Protein AF-B9XR35-F1 (afdb_monomer_lite)

Structure (mmCIF, N/CA/C/O backbone):
data_AF-B9XR35-F1
#
_entry.id   AF-B9XR35-F1
#
loop_
_atom_site.group_PDB
_atom_site.id
_atom_site.type_symbol
_atom_site.label_atom_id
_atom_site.label_alt_id
_atom_site.label_comp_id
_atom_site.label_asym_id
_atom_site.label_entity_id
_atom_site.label_seq_id
_atom_site.pdbx_PDB_ins_code
_atom_site.Cartn_x
_atom_site.Cartn_y
_atom_site.Cartn_z
_atom_site.occupancy
_atom_site.B_iso_or_equiv
_atom_site.auth_seq_id
_atom_site.auth_comp_id
_atom_site.auth_asym_id
_atom_site.auth_atom_id
_atom_site.pdbx_PDB_model_num
ATOM 1 N N . MET A 1 1 ? 17.683 10.731 -8.449 1.00 52.19 1 MET A N 1
ATOM 2 C CA . MET A 1 1 ? 16.313 10.184 -8.496 1.00 52.19 1 MET A CA 1
ATOM 3 C C . MET A 1 1 ? 15.384 11.290 -8.060 1.00 52.19 1 MET A C 1
ATOM 5 O O . MET A 1 1 ? 15.558 11.823 -6.970 1.00 52.19 1 MET A O 1
ATOM 9 N N . ASP A 1 2 ? 14.508 11.707 -8.961 1.00 62.09 2 ASP A N 1
ATOM 10 C CA . ASP A 1 2 ? 13.691 12.904 -8.831 1.00 62.09 2 ASP A CA 1
ATOM 11 C C . ASP A 1 2 ? 12.552 12.694 -7.827 1.00 62.09 2 ASP A C 1
ATOM 13 O O . ASP A 1 2 ? 11.807 11.719 -7.896 1.00 62.09 2 ASP A O 1
ATOM 17 N N . ALA A 1 3 ? 12.362 13.645 -6.908 1.00 64.75 3 ALA A N 1
ATOM 18 C CA . ALA A 1 3 ? 11.305 13.593 -5.888 1.00 64.75 3 ALA A CA 1
ATOM 19 C C . ALA A 1 3 ? 9.882 13.452 -6.475 1.00 64.75 3 ALA A C 1
ATOM 21 O O . ALA A 1 3 ? 8.951 13.023 -5.792 1.00 64.75 3 ALA A O 1
ATOM 22 N N . LYS A 1 4 ? 9.707 13.804 -7.756 1.00 66.81 4 LYS A N 1
ATOM 23 C CA . LYS A 1 4 ? 8.450 13.640 -8.496 1.00 66.81 4 LYS A CA 1
ATOM 24 C C . LYS A 1 4 ? 8.122 12.171 -8.775 1.00 66.81 4 LYS A C 1
ATOM 26 O O . LYS A 1 4 ? 6.947 11.814 -8.724 1.00 66.81 4 LYS A O 1
ATOM 31 N N . ASP A 1 5 ? 9.121 11.337 -9.051 1.00 78.06 5 ASP A N 1
ATOM 32 C CA . ASP A 1 5 ? 8.915 9.908 -9.307 1.00 78.06 5 ASP A CA 1
ATOM 33 C C . ASP A 1 5 ? 8.615 9.154 -8.011 1.00 78.06 5 ASP A C 1
ATOM 35 O O . ASP A 1 5 ? 7.737 8.294 -7.988 1.00 78.06 5 ASP A O 1
ATOM 39 N N . ASP A 1 6 ? 9.252 9.548 -6.907 1.00 82.88 6 ASP A N 1
ATOM 40 C CA . ASP A 1 6 ? 8.979 8.982 -5.583 1.00 82.88 6 ASP A CA 1
ATOM 41 C C . ASP A 1 6 ? 7.546 9.272 -5.127 1.00 82.88 6 ASP A C 1
ATOM 43 O O . ASP A 1 6 ? 6.856 8.358 -4.680 1.00 82.88 6 ASP A O 1
ATOM 47 N N . LYS A 1 7 ? 7.051 10.501 -5.327 1.00 86.31 7 LYS A N 1
ATOM 48 C CA . LYS A 1 7 ? 5.659 10.841 -5.001 1.00 86.31 7 LYS A CA 1
ATOM 49 C C . LYS A 1 7 ? 4.655 10.036 -5.834 1.00 86.31 7 LYS A C 1
ATOM 51 O O . LYS A 1 7 ? 3.705 9.494 -5.282 1.00 86.31 7 LYS A O 1
ATOM 56 N N . LYS A 1 8 ? 4.897 9.883 -7.141 1.00 87.06 8 LYS A N 1
ATOM 57 C CA . LYS A 1 8 ? 4.053 9.031 -7.998 1.00 87.06 8 LYS A CA 1
ATOM 58 C C . LYS A 1 8 ? 4.057 7.572 -7.534 1.00 87.06 8 LYS A C 1
ATOM 60 O O . LYS A 1 8 ? 3.008 6.939 -7.515 1.00 87.06 8 LYS A O 1
ATOM 65 N N . MET A 1 9 ? 5.218 7.032 -7.159 1.00 88.69 9 MET A N 1
ATOM 66 C CA . MET A 1 9 ? 5.321 5.660 -6.651 1.00 88.69 9 MET A CA 1
ATOM 67 C C . MET A 1 9 ? 4.629 5.487 -5.292 1.00 88.69 9 MET A C 1
ATOM 69 O O . MET A 1 9 ? 4.017 4.446 -5.061 1.00 88.69 9 MET A O 1
ATOM 73 N N . GLU A 1 10 ? 4.691 6.492 -4.414 1.00 91.06 10 GLU A N 1
ATOM 74 C CA . GLU A 1 10 ? 3.927 6.520 -3.162 1.00 91.06 10 GLU A CA 1
ATOM 75 C C . GLU A 1 10 ? 2.422 6.441 -3.426 1.00 91.06 10 GLU A C 1
ATOM 77 O O . GLU A 1 10 ? 1.765 5.558 -2.877 1.00 91.06 10 GLU A O 1
ATOM 82 N N . ASP A 1 11 ? 1.897 7.300 -4.305 1.00 89.75 11 ASP A N 1
ATOM 83 C CA . ASP A 1 11 ? 0.475 7.312 -4.666 1.00 89.75 11 ASP A CA 1
ATOM 84 C C . ASP A 1 11 ? 0.034 5.969 -5.273 1.00 89.75 11 ASP A C 1
ATOM 86 O O . ASP A 1 11 ? -0.999 5.422 -4.886 1.00 89.75 11 ASP A O 1
ATOM 90 N N . LEU A 1 12 ? 0.846 5.379 -6.159 1.00 90.75 12 LEU A N 1
ATOM 91 C CA . LEU A 1 12 ? 0.572 4.059 -6.738 1.00 90.75 12 LEU A CA 1
ATOM 92 C C . LEU A 1 12 ? 0.508 2.959 -5.670 1.00 90.75 12 LEU A C 1
ATOM 94 O O . LEU A 1 12 ? -0.400 2.129 -5.696 1.00 90.75 12 LEU A O 1
ATOM 98 N N . ILE A 1 13 ? 1.454 2.942 -4.729 1.00 91.56 13 ILE A N 1
ATOM 99 C CA . ILE A 1 13 ? 1.498 1.945 -3.650 1.00 91.56 13 ILE A CA 1
ATOM 100 C C . ILE A 1 13 ? 0.308 2.111 -2.701 1.00 91.56 13 ILE A C 1
ATOM 102 O O . ILE A 1 13 ? -0.333 1.121 -2.343 1.00 91.56 13 ILE A O 1
ATOM 106 N N . LEU A 1 14 ? -0.010 3.346 -2.315 1.00 91.69 14 LEU A N 1
ATOM 107 C CA . LEU A 1 14 ? -1.137 3.646 -1.436 1.00 91.69 14 LEU A CA 1
ATOM 108 C C . LEU A 1 14 ? -2.469 3.273 -2.092 1.00 91.69 14 LEU A C 1
ATOM 110 O O . LEU A 1 14 ? -3.276 2.581 -1.472 1.00 91.69 14 LEU A O 1
ATOM 114 N N . HIS A 1 15 ? -2.669 3.642 -3.360 1.00 90.31 15 HIS A N 1
ATOM 115 C CA . HIS A 1 15 ? -3.873 3.293 -4.111 1.00 90.31 15 HIS A CA 1
ATOM 116 C C . HIS A 1 15 ? -4.008 1.775 -4.298 1.00 90.31 15 HIS A C 1
ATOM 118 O O . HIS A 1 15 ? -5.100 1.224 -4.148 1.00 90.31 15 HIS A O 1
ATOM 124 N N . GLN A 1 16 ? -2.897 1.078 -4.560 1.00 91.44 16 GLN A N 1
ATOM 125 C CA . GLN A 1 16 ? -2.888 -0.379 -4.680 1.00 91.44 16 GLN A CA 1
ATOM 126 C C . GLN A 1 16 ? -3.235 -1.077 -3.360 1.00 91.44 16 GLN A C 1
ATOM 128 O O . GLN A 1 16 ? -3.911 -2.100 -3.375 1.00 91.44 16 GLN A O 1
ATOM 133 N N . LEU A 1 17 ? -2.807 -0.541 -2.213 1.00 92.06 17 LEU A N 1
ATOM 134 C CA . LEU A 1 17 ? -3.217 -1.059 -0.904 1.00 92.06 17 LEU A CA 1
ATOM 135 C C . LEU A 1 17 ? -4.672 -0.714 -0.590 1.00 92.06 17 LEU A C 1
ATOM 137 O O . LEU A 1 17 ? -5.385 -1.549 -0.042 1.00 92.06 17 LEU A O 1
ATOM 141 N N . TYR A 1 18 ? -5.124 0.487 -0.949 1.00 92.00 18 TYR A N 1
ATOM 142 C CA . TYR A 1 18 ? -6.492 0.942 -0.710 1.00 92.00 18 TYR A CA 1
ATOM 143 C C . TYR A 1 18 ? -7.531 0.117 -1.482 1.00 92.00 18 TYR A C 1
ATOM 145 O O . TYR A 1 18 ? -8.619 -0.127 -0.962 1.00 92.00 18 TYR A O 1
ATOM 153 N N . SER A 1 19 ? -7.189 -0.353 -2.687 1.00 89.44 19 SER A N 1
ATOM 154 C CA . SER A 1 19 ? -8.052 -1.214 -3.504 1.00 89.44 19 SER A CA 1
ATOM 155 C C . SER A 1 19 ? -8.123 -2.669 -3.016 1.00 89.44 19 SER A C 1
ATOM 157 O O . SER A 1 19 ? -9.008 -3.411 -3.443 1.00 89.44 19 SER A O 1
ATOM 159 N N . GLN A 1 20 ? -7.227 -3.092 -2.115 1.00 89.38 20 GLN A N 1
ATOM 160 C CA . GLN A 1 20 ? -7.208 -4.458 -1.590 1.00 89.38 20 GLN A CA 1
ATOM 161 C C . GLN A 1 20 ? -8.234 -4.645 -0.458 1.00 89.38 20 GLN A C 1
ATOM 163 O O . GLN A 1 20 ? -8.401 -3.764 0.396 1.00 89.38 20 GLN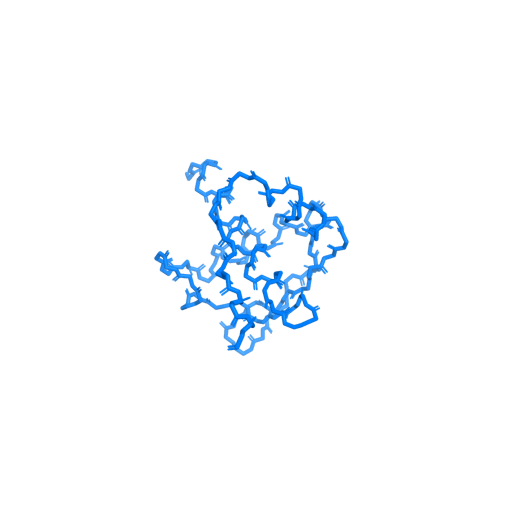 A O 1
ATOM 168 N N . PRO A 1 21 ? -8.887 -5.818 -0.372 1.00 87.44 21 PRO A N 1
ATOM 169 C CA . PRO A 1 21 ? -9.749 -6.142 0.758 1.00 87.44 21 PRO A CA 1
ATOM 170 C C . PRO A 1 21 ? -8.947 -6.107 2.067 1.00 87.44 21 PRO A C 1
ATOM 172 O O . PRO A 1 21 ? -7.853 -6.655 2.168 1.00 87.44 21 PRO A O 1
ATOM 175 N N . GLY A 1 22 ? -9.478 -5.421 3.081 1.00 89.19 22 GLY A N 1
ATOM 176 C CA . GLY A 1 22 ? -8.770 -5.218 4.352 1.00 89.19 22 GLY A CA 1
ATOM 177 C C . GLY A 1 22 ? -7.615 -4.210 4.288 1.00 89.19 22 GLY A C 1
ATOM 178 O O . GLY A 1 22 ? -6.908 -4.047 5.282 1.00 89.19 22 GLY A O 1
ATOM 179 N N . ARG A 1 23 ? -7.445 -3.515 3.153 1.00 92.12 23 ARG A N 1
ATOM 180 C CA . ARG A 1 23 ? -6.441 -2.466 2.927 1.00 92.12 23 ARG A CA 1
ATOM 181 C C . ARG A 1 23 ? -5.009 -2.932 3.201 1.00 92.12 23 ARG A C 1
ATOM 183 O O . ARG A 1 23 ? -4.175 -2.187 3.717 1.00 92.12 23 ARG A O 1
ATOM 190 N N . GLN A 1 24 ? -4.742 -4.199 2.912 1.00 93.81 24 GLN A N 1
ATOM 191 C CA . GLN A 1 24 ? -3.451 -4.840 3.107 1.00 93.81 24 GLN A CA 1
ATOM 192 C C . GLN A 1 24 ? -3.195 -5.849 1.995 1.00 93.81 24 GLN A C 1
ATOM 194 O O . GLN A 1 24 ? -4.137 -6.416 1.449 1.00 93.81 24 GLN A O 1
ATOM 199 N N . GLY A 1 25 ? -1.928 -6.098 1.683 1.00 93.94 25 GLY A N 1
ATOM 200 C CA . GLY A 1 25 ? -1.573 -7.036 0.626 1.00 93.94 25 GLY A CA 1
ATOM 201 C C . GLY A 1 25 ? -0.074 -7.158 0.407 1.00 93.94 25 GLY A C 1
ATOM 202 O O . GLY A 1 25 ? 0.714 -6.343 0.889 1.00 93.94 25 GLY A O 1
ATOM 203 N N . VAL A 1 26 ? 0.317 -8.202 -0.325 1.00 95.25 26 VAL A N 1
ATOM 204 C CA . VAL A 1 26 ? 1.696 -8.416 -0.782 1.00 95.25 26 VAL A CA 1
ATOM 205 C C . VAL A 1 26 ? 1.896 -7.676 -2.099 1.00 95.25 26 VAL A C 1
ATOM 207 O O . VAL A 1 26 ? 1.352 -8.081 -3.121 1.00 95.25 26 VAL A O 1
ATOM 210 N N . LEU A 1 27 ? 2.700 -6.615 -2.087 1.00 93.88 27 LEU A N 1
ATOM 211 C CA . LEU A 1 27 ? 3.027 -5.844 -3.283 1.00 93.88 27 LEU A CA 1
ATOM 212 C C . LEU A 1 27 ? 4.194 -6.479 -4.041 1.00 93.88 27 LEU A C 1
ATOM 214 O O . LEU A 1 27 ? 5.261 -6.728 -3.469 1.00 93.88 27 LEU A O 1
ATOM 218 N N . VAL A 1 28 ? 4.002 -6.701 -5.340 1.00 93.75 28 VAL A N 1
ATOM 219 C CA . VAL A 1 28 ? 5.020 -7.221 -6.265 1.00 93.75 28 VAL A CA 1
ATOM 220 C C . VAL A 1 28 ? 5.135 -6.323 -7.504 1.00 93.75 28 VAL A C 1
ATOM 222 O O . VAL A 1 28 ? 4.158 -5.666 -7.861 1.00 93.75 28 VAL A O 1
ATOM 225 N N . PRO A 1 29 ? 6.293 -6.300 -8.193 1.00 92.44 29 PRO A N 1
ATOM 226 C CA . PRO A 1 29 ? 6.53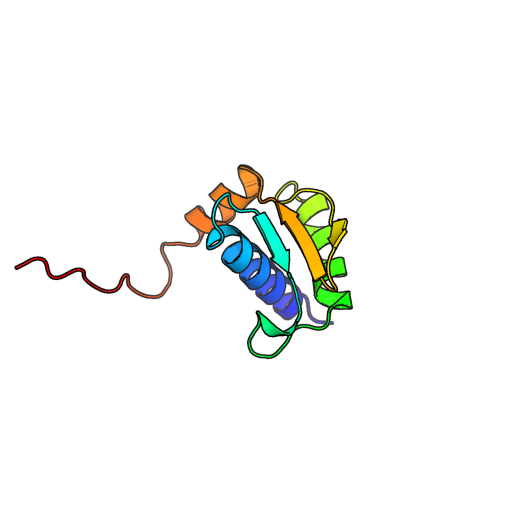0 -5.441 -9.358 1.00 92.44 29 PRO A CA 1
ATOM 227 C C . PRO A 1 29 ? 5.462 -5.492 -10.453 1.00 92.44 29 PRO A C 1
ATOM 229 O O . PRO A 1 29 ? 5.120 -4.458 -11.020 1.00 92.44 29 PRO A O 1
ATOM 232 N N . SER A 1 30 ? 4.914 -6.678 -10.730 1.00 90.31 30 SER A N 1
ATOM 233 C CA . SER A 1 30 ? 3.920 -6.900 -11.786 1.00 90.31 30 SER A CA 1
ATOM 234 C C . SER A 1 30 ? 2.553 -6.271 -11.508 1.00 90.31 30 SER A C 1
ATOM 236 O O . SER A 1 30 ? 1.723 -6.223 -12.408 1.00 90.31 30 SER A O 1
ATOM 238 N N . MET A 1 31 ? 2.309 -5.778 -10.289 1.00 88.25 31 MET A N 1
ATOM 239 C CA . MET A 1 31 ? 1.082 -5.047 -9.954 1.00 88.25 31 MET A CA 1
ATOM 240 C C . MET A 1 31 ? 1.073 -3.611 -10.495 1.00 88.25 31 MET A C 1
ATOM 242 O O . MET A 1 31 ? 0.038 -2.954 -10.443 1.00 88.25 31 MET A O 1
ATOM 246 N N . PHE A 1 32 ? 2.208 -3.115 -10.991 1.00 88.81 32 PHE A N 1
ATOM 247 C CA . PHE A 1 32 ? 2.374 -1.734 -11.429 1.00 88.81 32 PHE A CA 1
ATOM 248 C C . PHE A 1 32 ? 2.672 -1.673 -12.930 1.00 88.81 32 PHE A C 1
ATOM 250 O O . PHE A 1 32 ? 3.370 -2.534 -13.466 1.00 88.81 32 PHE A O 1
ATOM 257 N N . SER A 1 33 ? 2.153 -0.646 -13.608 1.00 83.88 33 SER A N 1
ATOM 258 C CA . SER A 1 33 ? 2.417 -0.383 -15.026 1.00 83.88 33 SER A CA 1
ATOM 259 C C . SER A 1 33 ? 2.891 1.066 -15.213 1.00 83.88 33 SER A C 1
ATOM 261 O O . SER A 1 33 ? 2.099 1.982 -14.976 1.00 83.88 33 SER A O 1
ATOM 263 N N . PRO A 1 34 ? 4.161 1.302 -15.605 1.00 82.75 34 PRO A N 1
ATOM 264 C CA . PRO A 1 34 ? 5.209 0.299 -15.833 1.00 82.75 34 PRO A CA 1
ATOM 265 C C . PRO A 1 34 ? 5.631 -0.430 -14.536 1.00 82.75 34 PRO A C 1
ATOM 267 O O . PRO A 1 34 ? 5.429 0.109 -13.443 1.00 82.75 34 PRO A O 1
ATOM 270 N N . PRO A 1 35 ? 6.228 -1.637 -14.632 1.00 85.56 35 PRO A N 1
ATOM 271 C CA . PRO A 1 35 ? 6.658 -2.394 -13.459 1.00 85.56 35 PRO A CA 1
ATOM 272 C C . PRO A 1 35 ? 7.628 -1.607 -12.574 1.00 85.56 35 PRO A C 1
ATOM 274 O O . PRO A 1 35 ? 8.657 -1.111 -13.036 1.00 85.56 35 PRO A O 1
ATOM 277 N N . ILE A 1 36 ? 7.324 -1.538 -11.278 1.00 87.75 36 ILE A N 1
ATOM 278 C CA . ILE A 1 36 ? 8.193 -0.907 -10.278 1.00 87.75 36 ILE A CA 1
ATOM 279 C C . ILE A 1 36 ? 9.143 -1.964 -9.717 1.00 87.75 36 ILE A C 1
ATOM 281 O O . ILE A 1 36 ? 8.708 -3.021 -9.265 1.00 87.75 36 ILE A O 1
ATOM 285 N N . MET A 1 37 ? 10.448 -1.680 -9.687 1.00 91.44 37 MET A N 1
ATOM 286 C CA . MET A 1 37 ? 11.431 -2.593 -9.092 1.00 91.44 37 MET A CA 1
ATOM 287 C C . MET A 1 37 ? 11.092 -2.924 -7.634 1.00 91.44 37 MET A C 1
ATOM 289 O O . MET A 1 37 ? 10.702 -2.061 -6.849 1.00 91.44 37 MET A O 1
ATOM 293 N N . LEU A 1 38 ? 11.328 -4.170 -7.230 1.00 92.12 38 LEU A N 1
ATOM 294 C CA . LEU A 1 38 ? 11.019 -4.636 -5.878 1.00 92.12 38 LEU A CA 1
ATOM 295 C C . LEU A 1 38 ? 11.770 -3.855 -4.779 1.00 92.12 38 LEU A C 1
ATOM 297 O O . LEU A 1 38 ? 11.236 -3.643 -3.689 1.00 92.12 38 LEU A O 1
ATOM 301 N N . SER A 1 39 ? 12.994 -3.407 -5.069 1.00 92.81 39 SER A N 1
ATOM 302 C CA . SER A 1 39 ? 13.783 -2.528 -4.197 1.00 92.81 39 SER A CA 1
ATOM 303 C C . SER A 1 39 ? 13.141 -1.150 -4.024 1.00 92.81 39 SER A C 1
ATOM 305 O O . SER A 1 39 ? 13.163 -0.599 -2.925 1.00 92.81 39 SER A O 1
ATOM 307 N N . ASN A 1 40 ? 12.511 -0.615 -5.074 1.00 92.31 40 ASN A N 1
ATOM 308 C CA . ASN A 1 40 ? 11.770 0.641 -4.999 1.00 92.31 40 ASN A CA 1
ATOM 309 C C . ASN A 1 40 ? 10.505 0.478 -4.158 1.00 92.31 40 ASN A C 1
ATOM 311 O O . ASN A 1 40 ? 10.251 1.324 -3.309 1.00 92.31 40 ASN A O 1
ATOM 315 N N . ILE A 1 41 ? 9.776 -0.634 -4.304 1.00 93.06 41 ILE A N 1
ATOM 316 C CA . ILE A 1 41 ? 8.618 -0.933 -3.444 1.00 93.06 41 ILE A CA 1
ATOM 317 C C . ILE A 1 41 ? 9.037 -0.926 -1.968 1.00 93.06 41 ILE A C 1
ATOM 319 O O . ILE A 1 41 ? 8.390 -0.270 -1.158 1.00 93.06 41 ILE A O 1
ATOM 323 N N . PHE A 1 42 ? 10.149 -1.584 -1.619 1.00 94.81 42 PHE A N 1
ATOM 324 C CA . PHE A 1 42 ? 10.675 -1.572 -0.249 1.00 94.81 42 PHE A CA 1
ATOM 325 C C . PHE A 1 42 ? 11.036 -0.162 0.233 1.00 94.81 42 PHE A C 1
ATOM 327 O O . PHE A 1 42 ? 10.616 0.256 1.311 1.00 94.81 42 PHE A O 1
ATOM 334 N N . A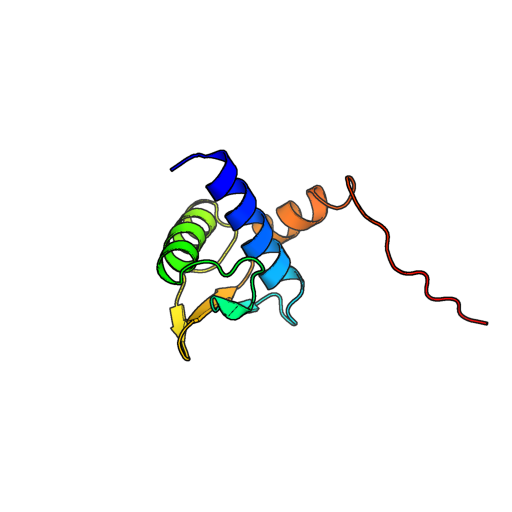RG A 1 43 ? 11.801 0.584 -0.573 1.00 94.81 43 ARG A N 1
ATOM 335 C CA . ARG A 1 43 ? 12.254 1.940 -0.236 1.00 94.81 43 ARG A CA 1
ATOM 336 C C . ARG A 1 43 ? 11.072 2.870 0.035 1.00 94.81 43 ARG A C 1
ATOM 338 O O . ARG A 1 43 ? 11.059 3.560 1.053 1.00 94.81 43 ARG A O 1
ATOM 345 N N . ILE A 1 44 ? 10.074 2.847 -0.844 1.00 93.81 44 ILE A N 1
ATOM 346 C CA . ILE A 1 44 ? 8.871 3.668 -0.710 1.00 93.81 44 ILE A CA 1
ATOM 347 C C . ILE A 1 44 ? 8.023 3.202 0.477 1.00 93.81 44 ILE A C 1
ATOM 349 O O . ILE A 1 44 ? 7.569 4.027 1.263 1.00 93.81 44 ILE A O 1
ATOM 353 N N . ALA A 1 45 ? 7.883 1.894 0.694 1.00 94.00 45 ALA A N 1
ATOM 354 C CA . ALA A 1 45 ? 7.187 1.361 1.861 1.00 94.00 45 ALA A CA 1
ATOM 355 C C . ALA A 1 45 ? 7.816 1.812 3.191 1.00 94.00 45 ALA A C 1
ATOM 357 O O . ALA A 1 45 ? 7.103 2.174 4.127 1.00 94.00 45 ALA A O 1
ATOM 358 N N . CYS A 1 46 ? 9.148 1.858 3.270 1.00 94.62 46 CYS A N 1
ATOM 359 C CA . CYS A 1 46 ? 9.853 2.421 4.421 1.00 94.62 46 CYS A CA 1
ATOM 360 C C . CYS A 1 46 ? 9.546 3.915 4.609 1.00 94.62 46 CYS A C 1
ATOM 362 O O . CYS A 1 46 ? 9.328 4.351 5.739 1.00 94.62 46 CYS A O 1
ATOM 364 N N . ALA A 1 47 ? 9.473 4.693 3.523 1.00 93.62 47 ALA A N 1
ATOM 365 C CA . ALA A 1 47 ? 9.094 6.104 3.586 1.00 93.62 47 ALA A CA 1
ATOM 366 C C . ALA A 1 47 ? 7.643 6.294 4.069 1.00 93.62 47 ALA A C 1
ATOM 368 O O . ALA A 1 47 ? 7.392 7.107 4.959 1.00 93.62 47 ALA A O 1
ATOM 369 N N . LEU A 1 48 ? 6.698 5.500 3.557 1.00 93.06 48 LEU A N 1
ATOM 370 C CA . LEU A 1 48 ? 5.290 5.515 3.971 1.00 93.06 48 LEU A CA 1
ATOM 371 C C . LEU A 1 48 ? 5.110 5.106 5.440 1.00 93.06 48 LEU A C 1
ATOM 373 O O . LEU A 1 48 ? 4.325 5.727 6.162 1.00 93.06 48 LEU A O 1
ATOM 377 N N . LYS A 1 49 ? 5.887 4.127 5.919 1.00 95.12 49 LYS A N 1
ATOM 378 C CA . LYS A 1 49 ? 5.938 3.765 7.341 1.00 95.12 49 LYS A CA 1
ATOM 379 C C . LYS A 1 49 ? 6.437 4.927 8.196 1.00 95.12 49 LYS A C 1
ATOM 381 O O . LYS A 1 49 ? 5.860 5.194 9.246 1.00 95.12 49 LYS A O 1
ATOM 386 N N . SER A 1 50 ? 7.485 5.632 7.767 1.00 93.62 50 SER A N 1
ATOM 387 C CA . SER A 1 50 ? 8.004 6.802 8.494 1.00 93.62 50 SER A CA 1
ATOM 388 C C . SER A 1 50 ? 6.996 7.954 8.558 1.00 93.62 50 SER A C 1
ATOM 390 O O . SER A 1 50 ? 7.009 8.710 9.522 1.00 93.62 50 SER A O 1
ATOM 392 N N . LYS A 1 51 ? 6.085 8.052 7.580 1.00 91.94 51 LYS A N 1
ATOM 393 C CA . LYS A 1 51 ? 4.948 8.991 7.579 1.00 91.94 51 LYS A CA 1
ATOM 394 C C . LYS A 1 51 ? 3.746 8.507 8.405 1.00 91.94 51 LYS A C 1
ATOM 396 O O . LYS A 1 51 ? 2.789 9.254 8.574 1.00 91.94 51 LYS A O 1
ATOM 401 N N . GLY A 1 52 ? 3.765 7.266 8.899 1.00 93.88 52 GLY A N 1
ATOM 402 C CA . GLY A 1 52 ? 2.647 6.661 9.632 1.00 93.88 52 GLY A CA 1
ATOM 403 C C . GLY A 1 52 ? 1.478 6.214 8.747 1.00 93.88 52 GLY A C 1
ATOM 404 O O . GLY A 1 52 ? 0.369 6.038 9.244 1.00 93.88 52 GLY A O 1
ATOM 405 N N . TYR A 1 53 ? 1.695 6.041 7.439 1.00 94.56 53 TYR A N 1
ATOM 406 C CA . TYR A 1 53 ? 0.637 5.655 6.493 1.00 94.56 53 TYR A CA 1
ATOM 407 C C . TYR A 1 53 ? 0.472 4.144 6.366 1.00 94.56 53 TYR A C 1
ATOM 409 O O . TYR A 1 53 ? -0.622 3.674 6.059 1.00 94.56 53 TYR A O 1
ATOM 417 N N . THR A 1 54 ? 1.534 3.376 6.611 1.00 95.69 54 THR A N 1
ATOM 418 C CA . THR A 1 54 ? 1.520 1.914 6.515 1.00 95.69 54 THR A CA 1
ATOM 419 C C . THR A 1 54 ? 2.226 1.263 7.698 1.00 95.69 54 THR A C 1
ATOM 421 O O . THR A 1 54 ? 3.025 1.888 8.398 1.00 95.69 54 THR A O 1
ATOM 424 N N . THR A 1 55 ? 1.984 -0.032 7.892 1.00 95.31 55 THR A N 1
ATOM 425 C CA . THR A 1 55 ? 2.817 -0.880 8.752 1.00 95.31 55 THR A CA 1
ATOM 426 C C . THR A 1 55 ? 4.229 -1.040 8.185 1.00 95.31 55 THR A C 1
ATOM 428 O O . THR A 1 55 ? 4.509 -0.679 7.039 1.00 95.31 55 THR A O 1
ATOM 431 N N . GLN A 1 56 ? 5.128 -1.619 8.984 1.00 94.12 56 GLN A N 1
ATOM 432 C CA . GLN A 1 56 ? 6.457 -2.001 8.514 1.00 94.12 56 GLN A CA 1
ATOM 433 C C . GLN A 1 56 ? 6.351 -2.999 7.344 1.00 94.12 56 GLN A C 1
ATOM 435 O O . GLN A 1 56 ? 5.546 -3.931 7.439 1.00 94.12 56 GLN A O 1
ATOM 440 N N . PRO A 1 57 ? 7.118 -2.813 6.249 1.00 94.62 57 PRO A N 1
ATOM 441 C CA . PRO A 1 57 ? 7.179 -3.791 5.167 1.00 94.62 57 PRO A CA 1
ATOM 442 C C . PRO A 1 57 ? 7.699 -5.133 5.678 1.00 94.62 57 PRO A C 1
ATOM 444 O O . PRO A 1 57 ? 8.792 -5.204 6.238 1.00 94.62 57 PRO A O 1
ATOM 447 N N . ASP A 1 58 ? 6.928 -6.190 5.435 1.00 95.25 58 ASP A N 1
ATOM 448 C CA . ASP A 1 58 ? 7.281 -7.567 5.779 1.00 95.25 58 ASP A CA 1
ATOM 449 C C . ASP A 1 58 ? 7.480 -8.397 4.505 1.00 95.25 58 ASP A C 1
ATOM 451 O O . ASP A 1 58 ? 6.673 -8.339 3.574 1.00 95.25 58 ASP A O 1
ATOM 455 N N . ARG A 1 59 ? 8.572 -9.158 4.411 1.00 93.69 59 ARG A N 1
ATOM 456 C CA . ARG A 1 59 ? 8.900 -9.901 3.186 1.00 93.69 59 ARG A CA 1
ATOM 457 C C . ARG A 1 59 ? 8.041 -11.164 3.111 1.00 93.69 59 ARG A C 1
ATOM 459 O O . ARG A 1 59 ? 8.210 -12.067 3.923 1.00 93.69 59 ARG A O 1
ATOM 466 N N . ARG A 1 60 ? 7.164 -11.278 2.105 1.00 92.19 60 ARG A N 1
ATOM 467 C CA . ARG A 1 60 ? 6.308 -12.469 1.911 1.00 92.19 60 ARG A CA 1
ATOM 468 C C . ARG A 1 60 ? 6.152 -12.836 0.449 1.00 92.19 60 ARG A C 1
ATOM 470 O O . ARG A 1 60 ? 5.970 -11.951 -0.377 1.00 92.19 60 ARG A O 1
ATOM 477 N N . SER A 1 61 ? 6.191 -14.134 0.141 1.00 85.81 61 SER A N 1
ATOM 478 C CA . SER A 1 61 ? 5.830 -14.703 -1.172 1.00 85.81 61 SER A CA 1
ATOM 479 C C . SER A 1 61 ? 6.417 -13.958 -2.383 1.00 85.81 61 SER A C 1
ATOM 481 O O . SER A 1 61 ? 5.741 -13.751 -3.384 1.00 85.81 61 SER A O 1
ATOM 483 N N . GLY A 1 62 ? 7.667 -13.493 -2.285 1.00 89.12 62 GLY A N 1
ATOM 484 C CA . GLY A 1 62 ? 8.332 -12.753 -3.365 1.00 89.12 62 GLY A CA 1
ATOM 485 C C . GLY A 1 62 ? 8.016 -11.249 -3.440 1.00 89.12 62 GLY A C 1
ATOM 486 O O . GLY A 1 62 ? 8.675 -10.539 -4.204 1.00 89.12 62 GLY A O 1
ATOM 487 N N . GLY A 1 63 ? 7.134 -10.719 -2.589 1.00 94.56 63 GLY A N 1
ATOM 488 C CA . GLY A 1 63 ? 6.773 -9.299 -2.477 1.00 94.56 63 GLY A CA 1
ATOM 489 C C . GLY A 1 63 ? 6.953 -8.695 -1.078 1.00 94.56 63 GLY A C 1
ATOM 490 O O . GLY A 1 63 ? 7.632 -9.256 -0.210 1.00 94.56 63 GLY A O 1
ATOM 491 N N . TRP A 1 64 ? 6.373 -7.515 -0.883 1.00 96.31 64 TRP A N 1
ATOM 492 C CA . TRP A 1 64 ? 6.360 -6.803 0.396 1.00 96.31 64 TRP A CA 1
ATOM 493 C C . TRP A 1 64 ? 4.931 -6.685 0.900 1.00 96.31 64 TRP A C 1
ATOM 495 O O . TRP A 1 64 ? 4.107 -6.006 0.294 1.00 96.31 64 TRP A O 1
ATOM 505 N N . HIS A 1 65 ? 4.639 -7.377 1.994 1.00 96.00 65 HIS A N 1
ATOM 506 C CA . HIS A 1 65 ? 3.369 -7.276 2.682 1.00 96.00 65 HIS A CA 1
ATOM 507 C C . HIS A 1 65 ? 3.296 -5.971 3.470 1.00 96.00 65 HIS A C 1
ATOM 509 O O . HIS A 1 65 ? 4.174 -5.672 4.284 1.00 96.00 65 HIS A O 1
ATOM 515 N N . LEU A 1 66 ? 2.228 -5.217 3.239 1.00 95.31 66 LEU A N 1
ATOM 516 C CA . LEU A 1 66 ? 1.950 -3.942 3.886 1.00 95.31 66 LEU A CA 1
ATOM 517 C C . LEU A 1 66 ? 0.473 -3.862 4.244 1.00 95.31 66 LEU A C 1
ATOM 519 O O . LEU A 1 66 ? -0.371 -4.408 3.536 1.00 95.31 66 LEU A O 1
ATOM 523 N N . LYS A 1 67 ? 0.168 -3.132 5.315 1.00 95.38 67 LYS A N 1
ATOM 524 C CA . LYS A 1 67 ? -1.189 -2.741 5.691 1.00 95.38 67 LYS A CA 1
ATOM 525 C C . LYS A 1 67 ? -1.274 -1.225 5.774 1.00 95.38 67 LYS A C 1
ATOM 527 O O . LYS A 1 67 ? -0.410 -0.594 6.381 1.00 95.38 67 LYS A O 1
ATOM 532 N N . LEU A 1 68 ? -2.312 -0.662 5.171 1.00 94.31 68 LEU A N 1
ATOM 533 C CA . LEU A 1 68 ? -2.636 0.755 5.233 1.00 94.31 68 LEU A CA 1
ATOM 534 C C . LEU A 1 68 ? -3.219 1.095 6.613 1.00 94.31 68 LEU A C 1
ATOM 536 O O . LEU A 1 68 ? -4.060 0.364 7.141 1.00 94.31 68 LEU A O 1
ATOM 540 N N . LEU A 1 69 ? -2.759 2.199 7.191 1.00 94.81 69 LEU A N 1
ATOM 541 C CA . LEU A 1 69 ? -3.240 2.749 8.459 1.00 94.81 69 LEU A CA 1
ATOM 542 C C . LEU A 1 69 ? -4.233 3.889 8.201 1.00 94.81 69 LEU A C 1
ATOM 544 O O . LEU A 1 69 ? -4.288 4.425 7.092 1.00 94.81 69 LEU A O 1
ATOM 548 N N . ASP A 1 70 ? -4.989 4.293 9.224 1.00 91.81 70 ASP A N 1
ATOM 549 C CA . ASP A 1 70 ? -6.002 5.355 9.105 1.00 91.81 70 ASP A CA 1
ATOM 550 C C . ASP A 1 70 ? -5.463 6.662 8.495 1.00 91.81 70 ASP A C 1
ATOM 552 O O . ASP A 1 70 ? -6.119 7.205 7.604 1.00 91.81 70 ASP A O 1
ATOM 556 N N . PRO A 1 71 ? -4.248 7.144 8.835 1.00 90.62 71 PRO A N 1
ATOM 557 C CA . PRO A 1 71 ? -3.680 8.317 8.172 1.00 90.62 71 PRO A CA 1
ATOM 558 C C . PRO A 1 71 ? -3.455 8.122 6.663 1.00 90.62 71 PRO A C 1
ATOM 560 O O . PRO A 1 71 ? -3.690 9.040 5.880 1.00 90.62 71 PRO A O 1
ATOM 563 N N . GLY A 1 72 ? -3.047 6.921 6.236 1.00 89.25 72 GLY A N 1
ATOM 564 C CA . GLY A 1 72 ? -2.857 6.586 4.820 1.00 89.25 72 GLY A CA 1
ATOM 565 C C . GLY A 1 72 ? -4.180 6.447 4.061 1.00 89.25 72 GLY A C 1
ATOM 566 O O . GLY A 1 72 ? -4.274 6.836 2.899 1.00 89.25 72 GLY A O 1
ATOM 567 N N . ILE A 1 73 ? -5.224 5.954 4.732 1.00 88.62 73 ILE A N 1
ATOM 568 C CA . ILE A 1 73 ? -6.596 5.899 4.207 1.00 88.62 73 ILE A CA 1
ATOM 569 C C . ILE A 1 73 ? -7.128 7.308 3.957 1.00 88.62 73 ILE A C 1
ATOM 571 O O . ILE A 1 73 ? -7.599 7.600 2.857 1.00 88.62 73 ILE A O 1
ATOM 575 N N . SER A 1 74 ? -7.008 8.183 4.955 1.00 88.06 74 SER A N 1
ATOM 576 C CA . SER A 1 74 ? -7.414 9.584 4.849 1.00 88.06 74 SER A CA 1
ATOM 577 C C . SER A 1 74 ? -6.634 10.314 3.756 1.00 88.06 74 SER A C 1
ATOM 579 O O . SER A 1 74 ? -7.224 11.092 3.013 1.00 88.06 74 SER A O 1
ATOM 581 N N . ALA A 1 75 ? -5.338 10.023 3.595 1.00 84.81 75 ALA A N 1
ATOM 582 C CA . ALA A 1 75 ? -4.530 10.570 2.505 1.00 84.81 75 ALA A CA 1
ATOM 583 C C . ALA A 1 75 ? -5.045 10.133 1.121 1.00 84.81 75 ALA A C 1
A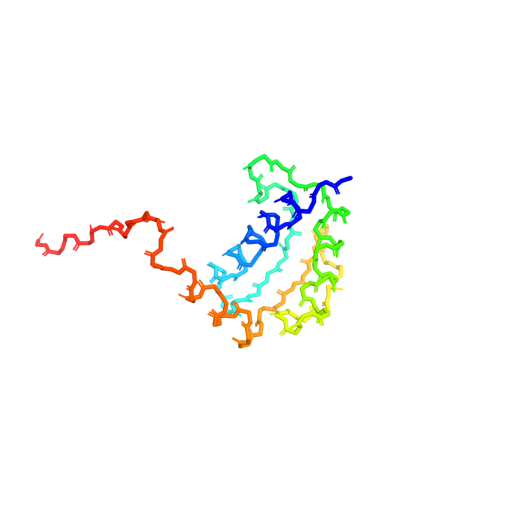TOM 585 O O . ALA A 1 75 ? -5.179 10.972 0.232 1.00 84.81 75 ALA A O 1
ATOM 586 N N . CYS A 1 76 ? -5.413 8.855 0.952 1.00 84.75 76 CYS A N 1
ATOM 587 C CA . CYS A 1 76 ? -6.017 8.368 -0.293 1.00 84.75 76 CYS A CA 1
ATOM 588 C C . CYS A 1 76 ? -7.361 9.052 -0.572 1.00 84.75 76 CYS A C 1
ATOM 590 O O . CYS A 1 76 ? -7.604 9.507 -1.683 1.00 84.75 76 CYS A O 1
ATOM 592 N N . GLN A 1 77 ? -8.228 9.165 0.438 1.00 81.38 77 GLN A N 1
ATOM 593 C CA . GLN A 1 77 ? -9.557 9.772 0.297 1.00 81.38 77 GLN A CA 1
ATOM 594 C C . GLN A 1 77 ? -9.499 11.285 0.058 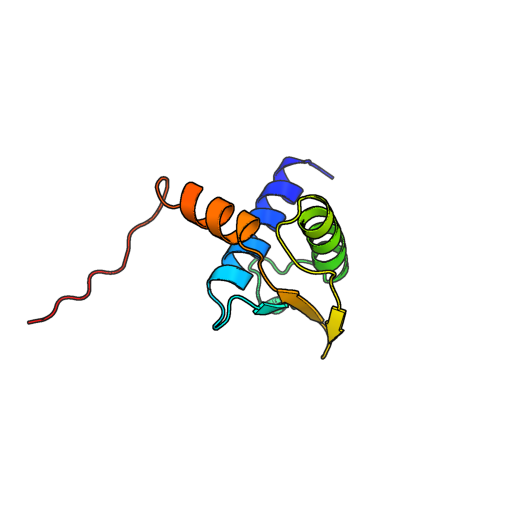1.00 81.38 77 GLN A C 1
ATOM 596 O O . GLN A 1 77 ? -10.262 11.807 -0.750 1.00 81.38 77 GLN A O 1
ATOM 601 N N . SER A 1 78 ? -8.559 11.988 0.693 1.00 70.62 78 SER A N 1
ATOM 602 C CA . SER A 1 78 ? -8.322 13.417 0.465 1.00 70.62 78 SER A CA 1
ATOM 603 C C . SER A 1 78 ? -7.827 13.718 -0.958 1.00 70.62 78 SER A C 1
ATOM 605 O O . SER A 1 78 ? -7.930 14.862 -1.397 1.00 70.62 78 SER A O 1
ATOM 607 N N . GLY A 1 79 ? -7.293 12.720 -1.673 1.00 59.47 79 GLY A N 1
ATOM 608 C CA . GLY A 1 79 ? -6.901 12.812 -3.083 1.00 59.47 79 GLY A CA 1
ATOM 609 C C . GLY A 1 79 ? -8.013 12.473 -4.091 1.00 59.47 79 GLY A C 1
ATOM 610 O O . GLY A 1 79 ? -7.825 12.676 -5.288 1.00 59.47 79 GLY A O 1
ATOM 611 N N . VAL A 1 80 ? -9.184 11.994 -3.642 1.00 48.19 80 VAL A N 1
ATOM 612 C CA . VAL A 1 80 ? -10.275 11.440 -4.484 1.00 48.19 80 VAL A CA 1
ATOM 613 C C . VAL A 1 80 ? -11.242 12.502 -5.053 1.00 48.19 80 VAL A C 1
ATOM 615 O O . VAL A 1 80 ? -12.338 12.180 -5.499 1.00 48.19 80 VAL A O 1
ATOM 618 N N . THR A 1 81 ? -10.850 13.776 -5.161 1.00 41.50 81 THR A N 1
ATOM 619 C CA . THR A 1 81 ? -11.654 14.772 -5.914 1.00 41.50 81 THR A CA 1
ATOM 620 C C . THR A 1 81 ? -10.970 15.420 -7.110 1.00 41.50 81 THR A C 1
ATOM 622 O O . THR A 1 81 ? -11.592 16.246 -7.771 1.00 41.50 81 THR A O 1
ATOM 625 N N . THR A 1 82 ? -9.758 15.018 -7.497 1.00 43.06 82 THR A N 1
ATOM 626 C CA . THR A 1 82 ? -9.160 15.522 -8.747 1.00 43.06 82 THR A CA 1
ATOM 627 C C . THR A 1 82 ? -8.537 14.411 -9.579 1.0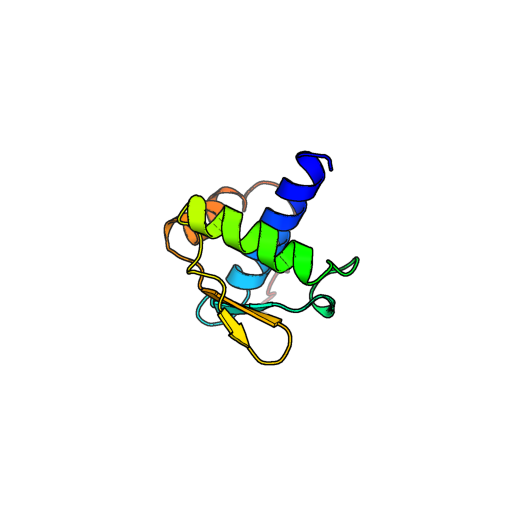0 43.06 82 THR A C 1
ATOM 629 O O . THR A 1 82 ? -7.322 14.353 -9.727 1.00 43.06 82 THR A O 1
ATOM 632 N N . SER A 1 83 ? -9.375 13.517 -10.111 1.00 43.22 83 SER A N 1
ATOM 633 C CA . SER A 1 83 ? -9.375 13.053 -11.516 1.00 43.22 83 SER A CA 1
ATOM 634 C C . SER A 1 83 ? -9.966 11.641 -11.654 1.00 43.22 83 SER A C 1
ATOM 636 O O . SER A 1 83 ? -9.429 10.676 -11.129 1.00 43.22 83 SER A O 1
ATOM 638 N N . GLY A 1 84 ? -11.058 11.530 -12.423 1.00 38.59 84 GLY A N 1
ATOM 639 C CA . GLY A 1 84 ? -11.416 10.294 -13.133 1.00 38.59 84 GLY A CA 1
ATOM 640 C C . GLY A 1 84 ? -12.508 9.404 -12.527 1.00 38.59 84 GLY A C 1
ATOM 641 O O . GLY A 1 84 ? -12.217 8.309 -12.078 1.00 38.59 84 GLY A O 1
ATOM 642 N N . SER A 1 85 ? -13.758 9.873 -12.598 1.00 38.34 85 SER A N 1
ATOM 643 C CA . SER A 1 85 ? -15.022 9.131 -12.798 1.00 38.34 85 SER A CA 1
ATOM 644 C C . SER A 1 85 ? -15.239 7.729 -12.173 1.00 38.34 85 SER A C 1
ATOM 646 O O . SER A 1 85 ? -14.575 6.769 -12.562 1.00 38.34 85 SER A O 1
ATOM 648 N N . PRO A 1 86 ? -16.305 7.525 -11.369 1.00 49.09 86 PRO A N 1
ATOM 649 C CA . PRO A 1 86 ? -16.845 6.186 -11.117 1.00 49.09 86 PRO A CA 1
ATOM 650 C C . PRO A 1 86 ? -17.565 5.650 -12.375 1.00 49.09 86 PRO A C 1
ATOM 652 O O . PRO A 1 86 ? -18.332 6.398 -12.988 1.00 49.09 86 PRO A O 1
ATOM 655 N N . PRO A 1 87 ? -17.395 4.375 -12.781 1.00 47.97 87 PRO A N 1
ATOM 656 C CA . PRO A 1 87 ? -18.282 3.784 -13.771 1.00 47.97 87 PRO A CA 1
ATOM 657 C C . PRO A 1 87 ? -19.681 3.624 -13.165 1.00 47.97 87 PRO A C 1
ATOM 659 O O . PRO A 1 87 ? -19.916 2.875 -12.220 1.00 47.97 87 PRO A O 1
ATOM 662 N N . THR A 1 88 ? -20.602 4.387 -13.739 1.00 49.41 88 THR A N 1
ATOM 663 C CA . THR A 1 88 ? -22.052 4.370 -13.574 1.00 49.41 88 THR A CA 1
ATOM 664 C C . THR A 1 88 ? -22.614 2.946 -13.475 1.00 49.41 88 THR A C 1
ATOM 666 O O . THR A 1 88 ? -22.714 2.245 -14.481 1.00 49.41 88 THR A O 1
ATOM 669 N N . LEU A 1 89 ? -23.074 2.535 -12.289 1.00 51.69 89 LEU A N 1
ATOM 670 C CA . LEU A 1 89 ? -24.039 1.439 -12.180 1.00 51.69 89 LEU A CA 1
ATOM 671 C C . LEU A 1 89 ? -25.401 1.963 -12.657 1.00 51.69 89 LEU A C 1
ATOM 673 O O . LEU A 1 89 ? -26.162 2.554 -11.891 1.00 51.69 89 LEU A O 1
ATOM 677 N N . LYS A 1 90 ? -25.717 1.753 -13.939 1.00 44.81 90 LYS A N 1
ATOM 678 C CA . LYS A 1 90 ? -27.108 1.792 -14.399 1.00 44.81 90 LYS A CA 1
ATOM 679 C C . LYS A 1 90 ? -27.822 0.573 -13.814 1.00 44.81 90 LYS A C 1
ATOM 681 O O . LYS A 1 90 ? -27.671 -0.535 -14.313 1.00 44.81 90 LYS A O 1
ATOM 686 N N . ARG A 1 91 ? -28.573 0.786 -12.734 1.00 48.84 91 ARG A N 1
ATOM 687 C CA . ARG A 1 91 ? -29.687 -0.082 -12.339 1.00 48.84 91 ARG A CA 1
ATOM 688 C C . ARG A 1 91 ? -30.918 0.396 -13.105 1.00 48.84 91 ARG A C 1
ATOM 690 O O . ARG A 1 91 ? -31.450 1.441 -12.745 1.00 48.84 91 ARG A O 1
ATOM 697 N N . LEU A 1 92 ? -31.318 -0.343 -14.136 1.00 53.28 92 LEU A N 1
ATOM 698 C CA . LEU A 1 92 ? -32.689 -0.470 -14.640 1.00 53.28 92 LEU A CA 1
ATOM 699 C C . LEU A 1 92 ? -32.823 -1.875 -15.227 1.00 53.28 92 LEU A C 1
ATOM 701 O O . LEU A 1 92 ? -31.929 -2.241 -16.022 1.00 53.28 92 LEU A O 1
#

pLDDT: mean 82.9, std 17.03, range [38.34, 96.31]

Foldseek 3Di:
DDPVVLVVVLLLLLVVLLPDVQSKDFDAQVSDVVGDDQVSVQVSQVVCVVVVQWDHFDDPDRGTIIHGDPVSNVVNVVPPPPDDDDPDPPDD

Radius of gyration: 13.95 Å; chains: 1; bounding box: 49×30×26 Å

Organism: Pedosphaera parvula (strain Ellin514) (NCBI:txid320771)

Secondary structure (DSSP, 8-state):
--HHHHHHHHHHHHHHHHTSGGGEEEE-GGGSSSPPPHHHHHHHHHHHHHTTSBPPPEEETTEEEEEB-HHHHHHHHHTTTSS---------

Sequence (92 aa):
MDAKDDKKMEDLILHQLYSQPGRQGVLVPSMFSPPIMLSNIFRIACALKSKGYTTQPDRRSGGWHLKLLDPGISACQSGVTTSGSPPTLKRL